Protein AF-A0A6B3HF03-F1 (afdb_monomer_lite)

Radius of gyration: 12.03 Å; chains: 1; bounding box: 27×29×36 Å

Foldseek 3Di:
DEEEAAQQADQLLVQQVCCVVCPPVDDGDYAHQHHDQHHDVVRQVVVVVVVTGSRPPGHHHDDPVVVVVDPDYHYDHRDDD

Secondary structure (DSSP, 8-state):
-EEESSSSSHHHHHHHHHHHHHGGGS---EEESS--SS--HHHHHHHHHTT---TT----B--HHHHHT-S--EESS----

Structure (mmCIF, N/CA/C/O backbone):
data_AF-A0A6B3HF03-F1
#
_entry.id   AF-A0A6B3HF03-F1
#
loop_
_atom_site.group_PDB
_atom_site.id
_atom_site.type_symbol
_atom_site.label_atom_id
_atom_site.label_alt_id
_atom_site.label_comp_id
_atom_site.label_asym_id
_atom_site.label_entity_id
_atom_site.label_seq_id
_atom_site.pdbx_PDB_ins_code
_atom_site.Cartn_x
_atom_site.Cartn_y
_atom_site.Cartn_z
_atom_site.occupancy
_atom_site.B_iso_or_equiv
_atom_site.auth_seq_id
_atom_site.auth_comp_id
_atom_site.auth_asym_id
_atom_site.auth_atom_id
_atom_site.pdbx_PDB_model_num
ATOM 1 N N . LEU A 1 1 ? -9.678 -2.239 -0.543 1.00 97.81 1 LEU A N 1
ATOM 2 C CA . LEU A 1 1 ? -8.491 -2.549 -1.375 1.00 97.81 1 LEU A CA 1
ATOM 3 C C . LEU A 1 1 ? -8.169 -1.382 -2.302 1.00 97.81 1 LEU A C 1
ATOM 5 O O . LEU A 1 1 ? -8.990 -1.055 -3.148 1.00 97.81 1 LEU A O 1
ATOM 9 N N . PHE A 1 2 ? -6.993 -0.770 -2.161 1.00 98.19 2 PHE A N 1
ATOM 10 C CA . PHE A 1 2 ? -6.482 0.249 -3.087 1.00 98.19 2 PHE A CA 1
ATOM 11 C C . PHE A 1 2 ? -5.566 -0.372 -4.140 1.00 98.19 2 PHE A C 1
ATOM 13 O O . PHE A 1 2 ? -4.629 -1.095 -3.803 1.00 98.19 2 PHE A O 1
ATOM 20 N N . VAL A 1 3 ? -5.789 -0.055 -5.410 1.00 97.25 3 VAL A N 1
ATOM 21 C CA . VAL A 1 3 ? -5.044 -0.641 -6.529 1.00 97.25 3 VAL A CA 1
ATOM 22 C C . VAL A 1 3 ? -4.400 0.464 -7.360 1.00 97.25 3 VAL A C 1
ATOM 24 O O . VAL A 1 3 ? -5.050 1.447 -7.703 1.00 97.25 3 VAL A O 1
ATOM 27 N N . CYS A 1 4 ? -3.119 0.327 -7.692 1.00 95.19 4 CYS A N 1
ATOM 28 C CA . CYS A 1 4 ? -2.458 1.110 -8.746 1.00 95.19 4 CYS A CA 1
ATOM 29 C C . CYS A 1 4 ? -1.509 0.196 -9.538 1.00 95.19 4 CYS A C 1
ATOM 31 O O . CYS A 1 4 ? -1.438 -0.984 -9.240 1.00 95.19 4 CYS A O 1
ATOM 33 N N . VAL A 1 5 ? -0.800 0.683 -10.561 1.00 95.06 5 VAL A N 1
ATOM 34 C CA . VAL A 1 5 ? 0.058 -0.203 -11.378 1.00 95.06 5 VAL A CA 1
ATOM 35 C C . VAL A 1 5 ? 1.178 -0.824 -10.534 1.00 95.06 5 VAL A C 1
ATOM 37 O O . VAL A 1 5 ? 1.223 -2.035 -10.354 1.00 95.06 5 VAL A O 1
ATOM 40 N N . HIS A 1 6 ? 2.029 0.017 -9.944 1.00 96.31 6 HIS A N 1
ATOM 41 C CA . HIS A 1 6 ? 3.268 -0.430 -9.301 1.00 96.31 6 HIS A CA 1
ATOM 42 C C . HIS A 1 6 ? 3.159 -0.754 -7.812 1.00 96.31 6 HIS A C 1
ATOM 44 O O . HIS A 1 6 ? 4.142 -1.164 -7.208 1.00 96.31 6 HIS A O 1
ATOM 50 N N . ASN A 1 7 ? 2.014 -0.489 -7.184 1.00 97.44 7 ASN A N 1
ATOM 51 C CA . ASN A 1 7 ? 1.847 -0.571 -5.730 1.00 97.44 7 ASN A CA 1
ATOM 52 C C . ASN A 1 7 ? 2.975 0.093 -4.908 1.00 97.44 7 ASN A C 1
ATOM 54 O O . ASN A 1 7 ? 3.320 -0.357 -3.823 1.00 97.44 7 ASN A O 1
ATOM 58 N N . ALA A 1 8 ? 3.550 1.178 -5.431 1.00 97.19 8 ALA A N 1
ATOM 59 C CA . ALA A 1 8 ? 4.711 1.843 -4.837 1.00 97.19 8 ALA A CA 1
ATOM 60 C C . ALA A 1 8 ? 4.433 3.293 -4.413 1.00 97.19 8 ALA A C 1
ATOM 62 O O . ALA A 1 8 ? 5.233 3.893 -3.713 1.00 97.19 8 ALA A O 1
ATOM 63 N N . GLY A 1 9 ? 3.318 3.885 -4.845 1.00 96.62 9 GLY A N 1
ATOM 64 C CA . GLY A 1 9 ? 2.987 5.287 -4.569 1.00 96.62 9 GLY A CA 1
ATOM 65 C C . GLY A 1 9 ? 1.534 5.440 -4.155 1.00 96.62 9 GLY A C 1
ATOM 66 O O . GLY A 1 9 ? 1.186 5.152 -3.018 1.00 96.62 9 GLY A O 1
ATOM 67 N N . ARG A 1 10 ? 0.669 5.830 -5.101 1.00 97.00 10 ARG A N 1
ATOM 68 C CA . ARG A 1 10 ? -0.751 6.159 -4.862 1.00 97.00 10 ARG A CA 1
ATOM 69 C C . ARG A 1 10 ? -1.484 5.184 -3.934 1.00 97.00 10 ARG A C 1
ATOM 71 O O . ARG A 1 10 ? -2.038 5.609 -2.930 1.00 97.00 10 ARG A O 1
ATOM 78 N N . SER A 1 11 ? -1.460 3.888 -4.244 1.00 97.88 11 SER A N 1
ATOM 79 C CA . SER A 1 11 ? -2.162 2.874 -3.449 1.00 97.88 11 SER A CA 1
ATOM 80 C C . SER A 1 11 ? -1.536 2.636 -2.073 1.00 97.88 11 SER A C 1
ATOM 82 O O . SER A 1 11 ? -2.267 2.293 -1.152 1.00 97.88 11 SER A O 1
ATOM 84 N N . GLN A 1 12 ? -0.219 2.821 -1.917 1.00 98.31 12 GLN A N 1
ATOM 85 C CA . GLN A 1 12 ? 0.456 2.724 -0.615 1.00 98.31 12 GLN A CA 1
ATOM 86 C C . GLN A 1 12 ? 0.094 3.916 0.266 1.00 98.31 12 GLN A C 1
ATOM 88 O O . GLN A 1 12 ? -0.328 3.738 1.402 1.00 98.31 12 GLN A O 1
ATOM 93 N N . MET A 1 13 ? 0.164 5.127 -0.293 1.00 98.44 13 MET A N 1
ATOM 94 C CA . MET A 1 13 ? -0.225 6.354 0.404 1.00 98.44 13 MET A CA 1
ATOM 95 C C . MET A 1 13 ? -1.6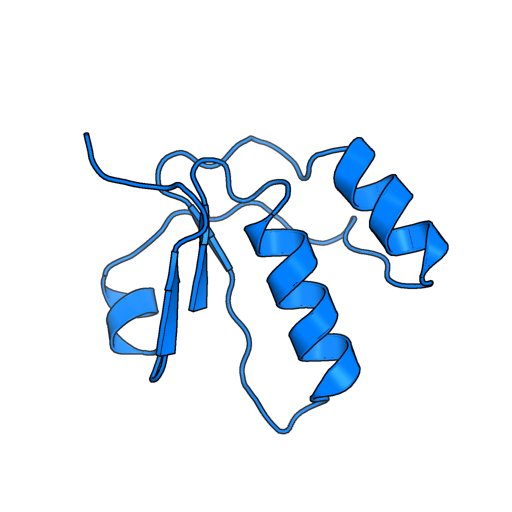92 6.302 0.839 1.00 98.44 13 MET A C 1
ATOM 97 O O . MET A 1 13 ? -2.003 6.599 1.987 1.00 98.44 13 MET A O 1
ATOM 101 N N . ALA A 1 14 ? -2.591 5.885 -0.058 1.00 98.25 14 ALA A N 1
ATOM 102 C CA . ALA A 1 14 ? -4.015 5.776 0.245 1.00 98.25 14 ALA A CA 1
ATOM 103 C C . ALA A 1 14 ? -4.300 4.737 1.340 1.00 98.25 14 ALA A C 1
ATOM 105 O O . ALA A 1 14 ? -5.088 5.003 2.246 1.00 98.25 14 ALA A O 1
ATOM 106 N N . ALA A 1 15 ? -3.634 3.579 1.283 1.00 98.25 15 ALA A N 1
ATOM 107 C CA . ALA A 1 15 ? -3.778 2.555 2.307 1.00 98.25 15 ALA A CA 1
ATOM 108 C C . ALA A 1 15 ? -3.275 3.041 3.671 1.00 98.25 15 ALA A C 1
ATOM 110 O O . ALA A 1 15 ? -4.001 2.942 4.654 1.00 98.25 15 ALA A O 1
ATOM 111 N N . ALA A 1 16 ? -2.087 3.641 3.721 1.00 98.19 16 ALA A N 1
ATOM 112 C CA . ALA A 1 16 ? -1.518 4.154 4.960 1.00 98.19 16 ALA A CA 1
ATOM 113 C C . ALA A 1 16 ? -2.368 5.280 5.577 1.00 98.19 16 ALA A C 1
ATOM 115 O O . ALA A 1 16 ? -2.599 5.275 6.785 1.00 98.19 16 ALA A O 1
ATOM 116 N N . TRP A 1 17 ? -2.912 6.191 4.761 1.00 98.38 17 TRP A N 1
ATOM 117 C CA . TRP A 1 17 ? -3.857 7.207 5.236 1.00 98.38 17 TRP A CA 1
ATOM 118 C C . TRP A 1 17 ? -5.128 6.601 5.821 1.00 98.38 17 TRP A C 1
ATOM 120 O O . TRP A 1 17 ? -5.549 7.000 6.907 1.00 98.38 17 TRP A O 1
ATOM 130 N N . LEU A 1 18 ? -5.749 5.644 5.124 1.00 98.19 18 LEU A N 1
ATOM 131 C CA . LEU A 1 18 ? -6.974 5.034 5.629 1.00 98.19 18 LEU A CA 1
ATOM 132 C C . LEU A 1 18 ? -6.711 4.263 6.924 1.00 98.19 18 LEU A C 1
ATOM 134 O O . LEU A 1 18 ? -7.489 4.416 7.857 1.00 98.19 18 LEU A O 1
ATOM 138 N N . SER A 1 19 ? -5.610 3.513 7.018 1.00 97.25 19 SER A N 1
ATOM 139 C CA . SER A 1 19 ? -5.221 2.835 8.260 1.00 97.25 19 SER A CA 1
ATOM 140 C C . SER A 1 19 ? -5.014 3.832 9.401 1.00 97.25 19 SER A C 1
ATOM 142 O O . SER A 1 19 ? -5.532 3.630 10.496 1.00 97.25 19 SER A O 1
ATOM 144 N N . HIS A 1 20 ? -4.323 4.946 9.138 1.00 97.00 20 HIS A N 1
ATOM 145 C CA . HIS A 1 20 ? -4.082 5.992 10.132 1.00 97.00 20 HIS A CA 1
ATOM 146 C C . HIS A 1 20 ? -5.384 6.631 10.648 1.00 97.00 20 HIS A C 1
ATOM 148 O O . HIS A 1 20 ? -5.542 6.837 11.848 1.00 97.00 20 HIS A O 1
ATOM 154 N N . LEU A 1 21 ? -6.336 6.923 9.757 1.00 97.62 21 LEU A N 1
ATOM 155 C CA . LEU A 1 21 ? -7.600 7.585 10.108 1.00 97.62 21 LEU A CA 1
ATOM 156 C C . LEU A 1 21 ? -8.646 6.620 10.689 1.00 97.62 21 LEU A C 1
ATOM 158 O O . LEU A 1 21 ? -9.463 6.997 11.537 1.00 97.62 21 LEU A O 1
ATOM 162 N N . ALA A 1 22 ? -8.673 5.379 10.208 1.00 97.25 22 ALA A N 1
ATOM 163 C CA . ALA A 1 22 ? -9.660 4.387 10.613 1.00 97.25 22 ALA A CA 1
ATOM 164 C C . ALA A 1 22 ? -9.258 3.647 11.895 1.00 97.25 22 ALA A C 1
ATOM 166 O O . ALA A 1 22 ? -10.157 3.217 12.627 1.00 97.25 22 ALA A O 1
ATOM 167 N N . GLY A 1 23 ? -7.958 3.523 12.183 1.00 95.00 23 GLY A N 1
ATOM 168 C CA . GLY A 1 23 ? -7.455 2.584 13.184 1.00 95.00 23 GLY A CA 1
ATOM 169 C C . GLY A 1 23 ? -7.893 1.156 12.843 1.00 95.00 23 GLY A C 1
ATOM 170 O O . GLY A 1 23 ? -8.035 0.804 11.674 1.00 95.00 23 GLY A O 1
ATOM 171 N N . ASP A 1 24 ? -8.226 0.365 13.859 1.00 94.69 24 ASP A N 1
ATOM 172 C CA . ASP A 1 24 ? -8.573 -1.058 13.694 1.00 94.69 24 ASP A CA 1
ATOM 173 C C . ASP A 1 24 ? -10.004 -1.311 13.184 1.00 94.69 24 ASP A C 1
ATOM 175 O O . ASP A 1 24 ? -10.471 -2.447 13.127 1.00 94.69 24 ASP A O 1
ATOM 179 N N . ARG A 1 25 ? -10.744 -0.256 12.822 1.00 97.19 25 ARG A N 1
ATOM 180 C CA . ARG A 1 25 ? -12.147 -0.370 12.383 1.00 97.19 25 ARG A CA 1
ATOM 181 C C . ARG A 1 25 ? -12.296 -0.925 10.970 1.00 97.19 25 ARG A C 1
ATOM 183 O O . ARG A 1 25 ? -13.385 -1.365 10.613 1.00 97.19 25 ARG A O 1
ATOM 190 N N . ILE A 1 26 ? -11.250 -0.824 10.151 1.00 96.38 26 ILE A N 1
ATOM 191 C CA . ILE A 1 26 ? -11.275 -1.207 8.739 1.00 96.38 26 ILE A CA 1
ATOM 192 C C . ILE A 1 26 ? -9.993 -1.966 8.425 1.00 96.38 26 ILE A C 1
ATOM 194 O O . ILE A 1 26 ? -8.898 -1.457 8.650 1.00 96.38 26 ILE A O 1
ATOM 198 N N . GLU A 1 27 ? -10.120 -3.151 7.832 1.00 97.38 27 GLU A N 1
ATOM 199 C CA . GLU A 1 27 ? -8.965 -3.829 7.255 1.00 97.38 27 GLU A CA 1
ATOM 200 C C . GLU A 1 27 ? -8.587 -3.167 5.924 1.00 97.38 27 GLU A C 1
ATOM 202 O O . GLU A 1 27 ? -9.355 -3.159 4.955 1.00 97.38 27 GLU A O 1
ATOM 207 N N . VAL A 1 28 ? -7.381 -2.605 5.863 1.00 97.75 28 VAL A N 1
ATOM 208 C CA . VAL A 1 28 ? -6.905 -1.880 4.685 1.00 97.75 28 VAL A CA 1
ATOM 209 C C . VAL A 1 28 ? -5.877 -2.710 3.929 1.00 97.75 28 VAL A C 1
ATOM 211 O O . VAL A 1 28 ? -4.902 -3.205 4.483 1.00 97.75 28 VAL A O 1
ATOM 214 N N . ARG A 1 29 ? -6.082 -2.832 2.616 1.00 97.81 29 ARG A N 1
ATOM 215 C CA . ARG A 1 29 ? -5.186 -3.549 1.702 1.00 97.81 29 ARG A CA 1
ATOM 216 C C . ARG A 1 29 ? -4.790 -2.650 0.540 1.00 97.81 29 ARG A C 1
ATOM 218 O O . ARG A 1 29 ? -5.617 -1.866 0.064 1.00 97.81 29 ARG A O 1
ATOM 225 N N . SER A 1 30 ? -3.572 -2.821 0.036 1.00 98.06 30 SER A N 1
ATOM 226 C CA . SER A 1 30 ? -3.097 -2.227 -1.215 1.00 98.06 30 SER A CA 1
ATOM 227 C C . SER A 1 30 ? -2.506 -3.313 -2.120 1.00 98.06 30 SER A C 1
ATOM 229 O O . SER A 1 30 ? -1.972 -4.297 -1.615 1.00 98.06 30 SER A O 1
ATOM 231 N N . ALA A 1 31 ? -2.615 -3.159 -3.439 1.00 97.81 31 ALA A N 1
ATOM 232 C CA . ALA A 1 31 ? -1.974 -4.054 -4.404 1.00 97.81 31 ALA A CA 1
ATOM 233 C C . ALA A 1 31 ? -1.689 -3.350 -5.740 1.00 97.81 31 ALA A C 1
ATOM 235 O O . ALA A 1 31 ? -2.044 -2.176 -5.920 1.00 97.81 31 ALA A O 1
ATOM 236 N N . GLY A 1 32 ? -1.033 -4.044 -6.673 1.00 96.06 32 GLY A N 1
ATOM 237 C CA . GLY A 1 32 ? -0.837 -3.542 -8.028 1.00 96.06 32 GLY A CA 1
ATOM 238 C C . GLY A 1 32 ? -0.668 -4.601 -9.104 1.00 96.06 32 GLY A C 1
ATOM 239 O O . GLY A 1 32 ? -0.343 -5.750 -8.814 1.00 96.06 32 GLY A O 1
ATOM 240 N N . SER A 1 33 ? -0.953 -4.215 -10.348 1.00 92.94 33 SER A N 1
ATOM 241 C CA . SER A 1 33 ? -0.929 -5.114 -11.510 1.00 92.94 33 SER A CA 1
ATOM 242 C C . SER A 1 33 ? 0.486 -5.461 -11.976 1.00 92.94 33 SER A C 1
ATOM 244 O O . SER A 1 33 ? 0.704 -6.558 -12.476 1.00 92.94 33 SER A O 1
ATOM 246 N N . ALA A 1 34 ? 1.446 -4.559 -11.772 1.00 94.00 34 ALA A N 1
ATOM 247 C CA . ALA A 1 34 ? 2.861 -4.769 -12.058 1.00 94.00 34 ALA A CA 1
ATOM 248 C C . ALA A 1 34 ? 3.702 -4.150 -10.927 1.00 94.00 34 ALA A C 1
ATOM 250 O O . ALA A 1 34 ? 4.206 -3.042 -11.097 1.00 94.00 34 ALA A O 1
ATOM 251 N N . PRO A 1 35 ? 3.792 -4.792 -9.744 1.00 95.25 35 PRO A N 1
ATOM 252 C CA . PRO A 1 35 ? 4.477 -4.228 -8.581 1.00 95.25 35 PRO A CA 1
ATOM 253 C C . PRO A 1 35 ? 5.930 -3.835 -8.874 1.00 95.25 35 PRO A C 1
ATOM 255 O O . PRO A 1 35 ? 6.635 -4.554 -9.573 1.00 95.25 35 PRO A O 1
ATOM 258 N N . ALA A 1 36 ? 6.373 -2.703 -8.325 1.00 95.75 36 ALA A N 1
ATOM 259 C CA . ALA A 1 36 ? 7.792 -2.348 -8.311 1.00 95.75 36 ALA A CA 1
ATOM 260 C C . ALA A 1 36 ? 8.538 -3.106 -7.201 1.00 95.75 36 ALA A C 1
ATOM 262 O O . ALA A 1 36 ? 7.918 -3.676 -6.310 1.00 95.75 36 ALA A O 1
ATOM 263 N N . ASP A 1 37 ? 9.868 -3.035 -7.201 1.00 96.56 37 ASP A N 1
ATOM 264 C CA . ASP A 1 37 ? 10.693 -3.713 -6.190 1.00 96.56 37 ASP A CA 1
ATOM 265 C C . ASP A 1 37 ? 10.613 -3.058 -4.801 1.00 96.56 37 ASP A C 1
ATOM 267 O O . ASP A 1 37 ? 10.844 -3.701 -3.780 1.00 96.56 37 ASP A O 1
ATOM 271 N N . GLN A 1 38 ? 10.285 -1.765 -4.748 1.00 96.69 38 GLN A N 1
ATOM 272 C CA . GLN A 1 38 ? 10.220 -0.994 -3.510 1.00 96.69 38 GLN A CA 1
ATOM 273 C C . GLN A 1 38 ? 9.183 0.127 -3.580 1.00 96.69 38 GLN A C 1
ATOM 275 O O . GLN A 1 38 ? 8.760 0.561 -4.656 1.00 96.69 38 GLN A O 1
ATOM 280 N N . VAL A 1 39 ? 8.803 0.641 -2.411 1.00 97.75 39 VAL A N 1
ATOM 281 C CA . VAL A 1 39 ? 7.990 1.855 -2.300 1.00 97.75 39 VAL A CA 1
ATOM 282 C C . VAL A 1 39 ? 8.745 3.039 -2.911 1.00 97.75 39 VAL A C 1
ATOM 284 O O . VAL A 1 39 ? 9.964 3.174 -2.780 1.00 97.75 39 VAL A O 1
ATOM 287 N N . ASN A 1 40 ? 8.008 3.907 -3.600 1.00 97.50 40 ASN A N 1
ATOM 288 C CA . ASN A 1 40 ? 8.540 5.096 -4.241 1.00 97.50 40 ASN A CA 1
ATOM 289 C C . ASN A 1 40 ? 9.084 6.058 -3.166 1.00 97.50 40 ASN A C 1
ATOM 291 O O . ASN A 1 40 ? 8.306 6.511 -2.321 1.00 97.50 40 ASN A O 1
ATOM 295 N N . PRO A 1 41 ? 10.373 6.442 -3.219 1.00 97.88 41 PRO A N 1
ATOM 296 C CA . PRO A 1 41 ? 10.961 7.362 -2.247 1.00 97.88 41 PRO A CA 1
ATOM 297 C C . PRO A 1 41 ? 10.216 8.698 -2.124 1.00 97.88 41 PRO A C 1
ATOM 299 O O . PRO A 1 41 ? 10.101 9.232 -1.026 1.00 97.88 41 PRO A O 1
ATOM 302 N N . ALA A 1 42 ? 9.645 9.222 -3.214 1.00 98.12 42 ALA A N 1
ATOM 303 C CA . ALA A 1 42 ? 8.850 10.450 -3.171 1.00 98.12 42 ALA A CA 1
ATOM 304 C C . ALA A 1 42 ? 7.552 10.277 -2.367 1.00 98.12 42 ALA A C 1
ATOM 306 O O . ALA A 1 42 ? 7.155 11.182 -1.639 1.00 98.12 42 ALA A O 1
ATOM 307 N N . ALA A 1 43 ? 6.917 9.102 -2.447 1.00 97.88 43 ALA A N 1
ATOM 308 C CA . ALA A 1 43 ? 5.746 8.789 -1.633 1.00 97.88 43 ALA A CA 1
ATOM 309 C C . ALA A 1 43 ? 6.120 8.662 -0.150 1.00 97.88 43 ALA A C 1
ATOM 311 O O . ALA A 1 43 ? 5.396 9.167 0.702 1.00 97.88 43 ALA A O 1
ATOM 312 N N . VAL A 1 44 ? 7.271 8.051 0.156 1.00 98.38 44 VAL A N 1
ATOM 313 C CA . VAL A 1 44 ? 7.807 7.990 1.527 1.00 98.38 44 VAL A CA 1
ATOM 314 C C . VAL A 1 44 ? 8.030 9.395 2.086 1.00 98.38 44 VAL A C 1
ATOM 316 O O . VAL A 1 44 ? 7.583 9.682 3.193 1.00 98.38 44 VAL A O 1
ATOM 319 N N . MET A 1 45 ? 8.698 10.276 1.331 1.00 98.38 45 MET A N 1
ATOM 320 C CA . MET A 1 45 ? 8.946 11.657 1.763 1.00 98.38 45 MET A CA 1
ATOM 321 C C . MET A 1 45 ? 7.634 12.404 2.024 1.00 98.38 45 MET A C 1
ATOM 323 O O . MET A 1 45 ? 7.466 12.955 3.107 1.00 98.38 45 MET A O 1
ATOM 327 N N . ALA A 1 46 ? 6.679 12.331 1.093 1.00 98.38 46 ALA A N 1
ATOM 328 C CA . ALA A 1 46 ? 5.383 12.992 1.234 1.00 98.38 46 ALA A CA 1
ATOM 329 C C . ALA A 1 46 ? 4.579 12.481 2.444 1.00 98.38 46 ALA A C 1
ATOM 331 O O . ALA A 1 46 ? 3.964 13.265 3.158 1.00 98.38 46 ALA A O 1
ATOM 332 N N . MET A 1 47 ? 4.584 11.171 2.714 1.00 98.50 47 MET A N 1
ATOM 333 C CA . MET A 1 47 ? 3.876 10.624 3.880 1.00 98.50 47 MET A CA 1
ATOM 334 C C . MET A 1 47 ? 4.550 11.011 5.203 1.00 98.50 47 MET A C 1
ATOM 336 O O . MET A 1 47 ? 3.861 11.269 6.193 1.00 98.50 47 MET A O 1
ATOM 340 N N . ARG A 1 48 ? 5.883 11.136 5.218 1.00 98.31 48 ARG A N 1
ATOM 341 C CA . ARG A 1 48 ? 6.637 11.588 6.396 1.00 98.31 48 ARG A CA 1
ATOM 342 C C . ARG A 1 48 ? 6.363 13.041 6.766 1.00 98.31 48 ARG A C 1
ATOM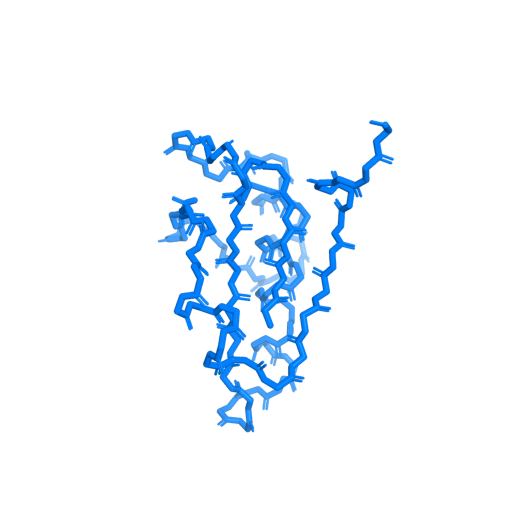 344 O O . ARG A 1 48 ? 6.376 13.343 7.956 1.00 98.31 48 ARG A O 1
ATOM 351 N N . GLU A 1 49 ? 6.052 13.910 5.803 1.00 98.44 49 GLU A N 1
ATOM 352 C CA . GLU A 1 49 ? 5.577 15.277 6.089 1.00 98.44 49 GLU A CA 1
ATOM 353 C C . GLU A 1 49 ? 4.311 15.271 6.963 1.00 98.44 49 GLU A C 1
ATOM 355 O O . GLU A 1 49 ? 4.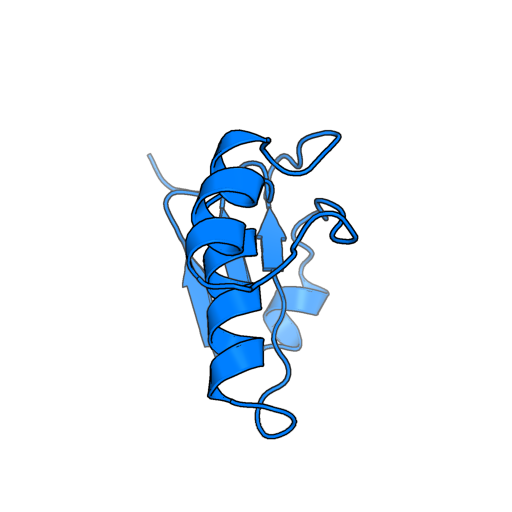109 16.175 7.770 1.00 98.44 49 GLU A O 1
ATOM 360 N N . ALA A 1 50 ? 3.497 14.216 6.858 1.00 97.94 50 ALA A N 1
ATOM 361 C CA . ALA A 1 50 ? 2.307 13.993 7.674 1.00 97.94 50 ALA A CA 1
ATOM 362 C C . ALA A 1 50 ? 2.546 13.083 8.899 1.00 97.94 50 ALA A C 1
ATOM 364 O O . ALA A 1 50 ? 1.592 12.711 9.580 1.00 97.94 50 ALA A O 1
ATOM 365 N N . GLY A 1 51 ? 3.794 12.701 9.188 1.00 97.94 51 GLY A N 1
ATOM 366 C CA . GLY A 1 51 ? 4.131 11.816 10.309 1.00 97.94 51 GLY A CA 1
ATOM 367 C C . GLY A 1 51 ? 3.778 10.338 10.096 1.00 97.94 51 GLY A C 1
ATOM 368 O O . GLY A 1 51 ? 3.743 9.581 11.064 1.00 97.94 51 GLY A O 1
ATOM 369 N N . ILE A 1 52 ? 3.526 9.909 8.855 1.00 98.19 52 ILE A N 1
ATOM 370 C CA . ILE A 1 52 ? 3.199 8.518 8.513 1.00 98.19 52 ILE A CA 1
ATOM 371 C C . ILE A 1 52 ? 4.399 7.891 7.795 1.00 98.19 52 ILE A C 1
ATOM 373 O O . ILE A 1 52 ? 4.784 8.330 6.711 1.00 98.19 52 ILE A O 1
ATOM 377 N N . ASP A 1 53 ? 4.999 6.852 8.378 1.00 97.56 53 ASP A N 1
ATOM 378 C CA . ASP A 1 53 ? 6.100 6.122 7.742 1.00 97.56 53 ASP A CA 1
ATOM 379 C C . ASP A 1 53 ? 5.581 4.881 7.001 1.00 97.56 53 ASP A C 1
ATOM 381 O O . ASP A 1 53 ? 4.962 4.005 7.599 1.00 97.56 53 ASP A O 1
ATOM 385 N N . ILE A 1 54 ? 5.854 4.806 5.696 1.00 98.06 54 ILE A N 1
ATOM 386 C CA . ILE A 1 54 ? 5.498 3.675 4.823 1.00 98.06 54 ILE A CA 1
ATOM 387 C C . ILE A 1 54 ? 6.728 2.893 4.333 1.00 98.06 54 ILE A C 1
ATOM 389 O O . ILE A 1 54 ? 6.628 2.108 3.395 1.00 98.06 54 ILE A O 1
ATOM 393 N N . THR A 1 55 ? 7.910 3.108 4.921 1.00 97.25 55 THR A N 1
ATOM 394 C CA . THR A 1 55 ? 9.157 2.436 4.497 1.00 97.25 55 THR A CA 1
ATOM 395 C C . THR A 1 55 ? 9.165 0.931 4.731 1.00 97.25 55 THR A C 1
ATOM 397 O O . THR A 1 55 ? 9.874 0.222 4.023 1.00 97.25 55 THR A O 1
ATOM 400 N N . ALA A 1 56 ? 8.381 0.444 5.693 1.00 95.62 56 ALA A N 1
ATOM 401 C CA . ALA A 1 56 ? 8.229 -0.984 5.960 1.00 95.62 56 ALA A CA 1
ATOM 402 C C . ALA A 1 56 ? 7.267 -1.683 4.980 1.00 95.62 56 ALA A C 1
ATOM 404 O O . ALA A 1 56 ? 7.194 -2.912 4.962 1.00 95.62 56 ALA A O 1
ATOM 405 N N . GLU A 1 57 ? 6.525 -0.926 4.166 1.00 96.88 57 GLU A N 1
ATOM 406 C CA . GLU A 1 57 ? 5.602 -1.507 3.197 1.00 96.88 57 GLU A CA 1
ATOM 407 C 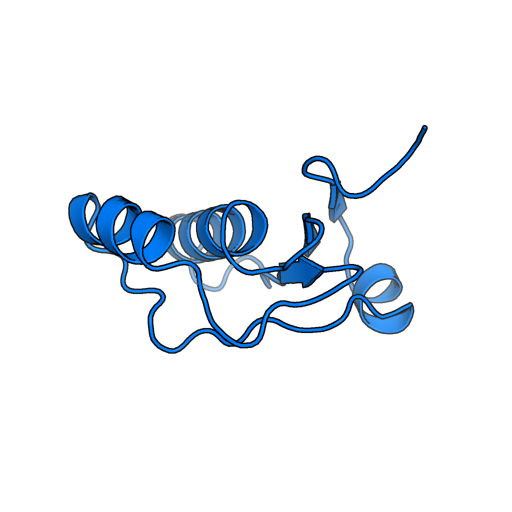C . GLU A 1 57 ? 6.349 -2.121 2.015 1.00 96.88 57 GLU A C 1
ATOM 409 O O . GLU A 1 57 ? 7.372 -1.621 1.552 1.00 96.88 57 GLU A O 1
ATOM 414 N N . THR A 1 58 ? 5.799 -3.211 1.488 1.00 96.75 58 THR A N 1
ATOM 415 C CA . THR A 1 58 ? 6.328 -3.887 0.300 1.00 96.75 58 THR A CA 1
ATOM 416 C C . THR A 1 58 ? 5.269 -3.874 -0.799 1.00 96.75 58 THR A C 1
ATOM 418 O O . THR A 1 58 ? 4.123 -4.267 -0.531 1.00 96.75 58 THR A O 1
ATOM 421 N N . PRO A 1 59 ? 5.605 -3.429 -2.027 1.00 97.44 59 PRO A N 1
ATOM 422 C CA . PRO A 1 59 ? 4.709 -3.562 -3.163 1.00 97.44 59 PRO A CA 1
ATOM 423 C C . PRO A 1 59 ? 4.280 -5.019 -3.368 1.00 97.44 59 PRO A C 1
ATOM 425 O O . PRO A 1 59 ? 5.106 -5.929 -3.357 1.00 97.44 59 PRO A O 1
ATOM 428 N N . LYS A 1 60 ? 2.979 -5.251 -3.547 1.00 96.81 60 LYS A N 1
ATOM 429 C CA . LYS A 1 60 ? 2.404 -6.598 -3.653 1.00 96.81 60 LYS A CA 1
ATOM 430 C C . LYS A 1 60 ? 1.471 -6.737 -4.851 1.00 96.81 60 LYS A C 1
ATOM 432 O O . LYS A 1 60 ? 0.796 -5.784 -5.248 1.00 96.81 60 LYS A O 1
ATOM 437 N N . VAL A 1 61 ? 1.455 -7.934 -5.436 1.00 97.12 61 VAL A N 1
ATOM 438 C CA . VAL A 1 61 ? 0.669 -8.243 -6.637 1.00 97.12 61 VAL A CA 1
ATOM 439 C C . VAL A 1 61 ? -0.826 -8.257 -6.333 1.00 97.12 61 VAL A C 1
ATOM 441 O O . VAL A 1 61 ? -1.262 -8.722 -5.279 1.00 97.12 61 VAL A O 1
ATOM 444 N N . LEU A 1 62 ? -1.622 -7.731 -7.261 1.00 96.56 62 LEU A N 1
ATOM 445 C CA . LEU A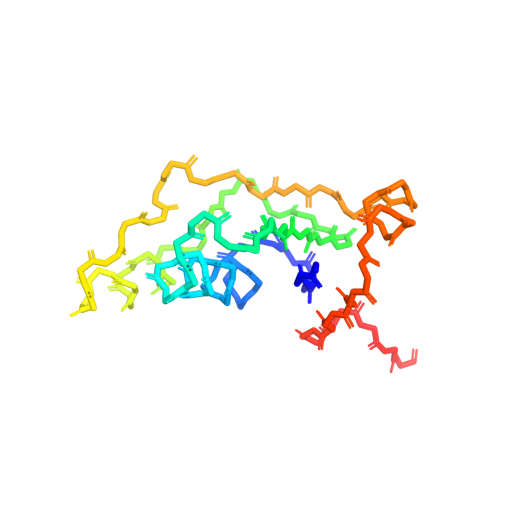 1 62 ? -3.07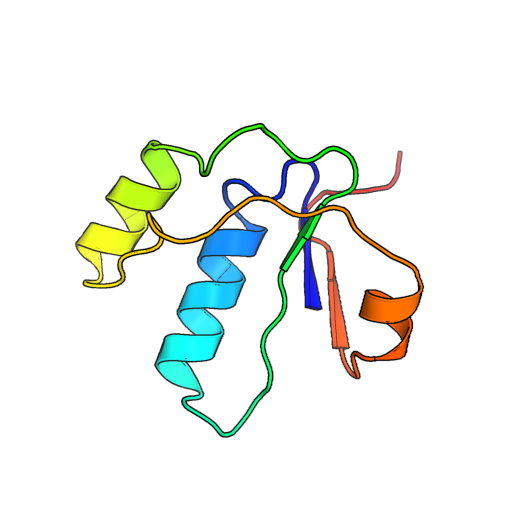3 -7.836 -7.220 1.00 96.56 62 LEU A CA 1
ATOM 446 C C . LEU A 1 62 ? -3.491 -9.287 -7.465 1.00 96.56 62 LEU A C 1
ATOM 448 O O . LEU A 1 62 ? -3.233 -9.840 -8.531 1.00 96.56 62 LEU A O 1
ATOM 452 N N . THR A 1 63 ? -4.174 -9.883 -6.490 1.00 96.56 63 THR A N 1
ATOM 453 C CA . THR A 1 63 ? -4.730 -11.234 -6.604 1.00 96.56 63 THR A CA 1
ATOM 454 C C . THR A 1 63 ? -6.253 -11.203 -6.618 1.00 96.56 63 THR A C 1
ATOM 456 O O . THR A 1 63 ? -6.886 -10.310 -6.051 1.00 96.56 63 THR A O 1
ATOM 459 N N . ILE A 1 64 ? -6.852 -12.218 -7.244 1.00 96.50 64 ILE A N 1
ATOM 460 C CA . ILE A 1 64 ? -8.309 -12.402 -7.258 1.00 96.50 64 ILE A CA 1
ATOM 461 C C . ILE A 1 64 ? -8.846 -12.553 -5.829 1.00 96.50 64 ILE A C 1
ATOM 463 O O . ILE A 1 64 ? -9.894 -12.000 -5.505 1.00 96.50 64 ILE A O 1
ATOM 467 N N . ASP A 1 65 ? -8.118 -13.251 -4.959 1.00 97.38 65 ASP A N 1
ATOM 468 C CA . ASP A 1 65 ? -8.534 -13.460 -3.572 1.00 97.38 65 ASP A CA 1
ATOM 469 C C . ASP A 1 65 ? -8.546 -12.154 -2.775 1.00 97.38 65 ASP A C 1
ATOM 471 O O . ASP A 1 65 ? -9.485 -11.912 -2.022 1.00 97.38 65 ASP A O 1
ATOM 475 N N . ALA A 1 66 ? -7.575 -11.258 -2.997 1.00 95.56 66 ALA A N 1
ATOM 476 C CA . ALA A 1 66 ? -7.570 -9.940 -2.362 1.00 95.56 66 ALA A CA 1
ATOM 477 C C . ALA A 1 66 ? -8.783 -9.092 -2.780 1.00 95.56 66 ALA A C 1
ATOM 479 O O . ALA A 1 66 ? -9.329 -8.353 -1.956 1.00 95.56 66 ALA A O 1
ATOM 480 N N . VAL A 1 67 ? -9.217 -9.210 -4.040 1.00 96.25 67 VAL A N 1
ATOM 481 C CA . VAL A 1 67 ? -10.437 -8.560 -4.542 1.00 96.25 67 VAL A CA 1
ATOM 482 C C . VAL A 1 67 ? -11.671 -9.165 -3.876 1.00 96.25 67 VAL A C 1
ATOM 484 O O . VAL A 1 67 ? -12.471 -8.427 -3.313 1.00 96.25 67 VAL A O 1
ATOM 487 N N . LYS A 1 68 ? -11.802 -10.497 -3.871 1.00 97.62 68 LYS A N 1
ATOM 488 C CA . LYS A 1 68 ? -12.946 -11.199 -3.261 1.00 97.62 68 LYS A CA 1
ATOM 489 C C . LYS A 1 68 ? -13.068 -10.966 -1.755 1.00 97.62 68 LYS A C 1
ATOM 491 O O . LYS A 1 68 ? -14.177 -10.927 -1.241 1.00 97.62 68 LYS A O 1
ATOM 496 N N . ALA A 1 69 ? -11.945 -10.821 -1.057 1.00 96.94 69 ALA A N 1
ATOM 497 C CA . ALA A 1 69 ? -11.905 -10.575 0.381 1.00 96.94 69 ALA A CA 1
ATOM 498 C C . ALA A 1 69 ? -12.184 -9.111 0.762 1.00 96.94 69 ALA A C 1
ATOM 500 O O . ALA A 1 69 ? -12.111 -8.769 1.942 1.00 96.94 69 ALA A O 1
ATOM 501 N N . SER A 1 70 ? -12.410 -8.222 -0.209 1.00 97.44 70 SER A N 1
ATOM 502 C CA . SER A 1 70 ? -12.576 -6.789 0.029 1.00 97.44 70 SER A CA 1
ATOM 503 C C . SER A 1 70 ? -13.979 -6.330 -0.346 1.00 97.44 70 SER A C 1
ATOM 505 O O . SER A 1 70 ? -14.386 -6.479 -1.493 1.00 97.44 70 SER A O 1
ATOM 507 N N . ASP A 1 71 ? -14.668 -5.664 0.581 1.00 98.12 71 ASP A N 1
ATOM 508 C CA . ASP A 1 71 ? -15.997 -5.090 0.319 1.00 98.12 71 ASP A CA 1
ATOM 509 C C . ASP A 1 71 ? -15.946 -3.926 -0.682 1.00 98.12 71 ASP A C 1
ATOM 511 O O . ASP A 1 71 ? -16.884 -3.689 -1.439 1.00 98.12 71 ASP A O 1
ATOM 515 N N . VAL A 1 72 ? -14.828 -3.188 -0.696 1.00 97.94 72 VAL A N 1
ATOM 516 C CA . VAL A 1 72 ? -14.615 -2.031 -1.574 1.00 97.94 72 VAL A CA 1
ATOM 517 C C . VAL A 1 72 ? -13.263 -2.134 -2.275 1.00 97.94 72 VAL A C 1
ATOM 519 O O . VAL A 1 72 ? -12.214 -2.275 -1.632 1.00 97.94 72 VAL A O 1
ATOM 522 N N . CYS A 1 73 ? -13.278 -1.993 -3.601 1.00 96.69 73 CYS A N 1
ATOM 523 C CA . CYS A 1 73 ? -12.088 -1.896 -4.445 1.00 96.69 73 CYS A CA 1
ATOM 524 C C . CYS A 1 73 ? -11.986 -0.495 -5.065 1.00 96.69 73 CYS A C 1
ATOM 526 O O . CYS A 1 73 ? -12.920 -0.031 -5.710 1.00 96.69 73 CYS A O 1
ATOM 528 N N . ILE A 1 74 ? -10.846 0.172 -4.873 1.00 97.19 74 ILE A N 1
ATOM 529 C CA . ILE A 1 74 ? -10.577 1.532 -5.348 1.00 97.19 74 ILE A CA 1
ATOM 530 C C . ILE A 1 74 ? -9.399 1.488 -6.322 1.00 97.19 74 ILE A C 1
ATOM 532 O O . ILE A 1 74 ? -8.260 1.237 -5.920 1.00 97.19 74 ILE A O 1
ATOM 536 N N . THR A 1 75 ? -9.657 1.750 -7.600 1.00 94.94 75 THR A N 1
ATOM 537 C CA . THR A 1 75 ? -8.638 1.775 -8.658 1.00 94.94 75 THR A CA 1
ATOM 538 C C . THR A 1 75 ? -8.062 3.177 -8.838 1.00 94.94 75 THR A C 1
ATOM 540 O O . THR A 1 75 ? -8.797 4.147 -8.992 1.00 94.94 75 THR A O 1
ATOM 543 N N . MET A 1 76 ? -6.737 3.293 -8.872 1.00 92.50 76 MET A N 1
ATOM 544 C CA . MET A 1 76 ? -6.004 4.563 -8.943 1.00 92.50 76 MET A CA 1
ATOM 545 C C . MET A 1 76 ? -5.139 4.612 -10.210 1.00 92.50 76 MET A C 1
ATOM 547 O O . MET A 1 76 ? -3.910 4.754 -10.143 1.00 92.50 76 MET A O 1
ATOM 551 N N . GLY A 1 77 ? -5.778 4.450 -11.371 1.00 82.69 77 GLY A N 1
ATOM 552 C CA . GLY A 1 77 ? -5.122 4.451 -12.685 1.00 82.69 77 GLY A CA 1
ATOM 553 C C . GLY A 1 77 ? -4.330 3.173 -12.972 1.00 82.69 77 GLY A C 1
ATOM 554 O O . GLY A 1 77 ? -3.168 3.257 -13.352 1.00 82.69 77 GLY A O 1
ATOM 555 N N . CYS A 1 78 ? -4.926 2.009 -12.699 1.00 66.50 78 CYS A N 1
ATOM 556 C CA . CYS A 1 78 ? -4.373 0.663 -12.935 1.00 66.50 78 CYS A CA 1
ATOM 557 C C . CYS A 1 78 ? -5.030 -0.103 -14.103 1.00 66.50 78 CYS A C 1
ATOM 559 O O . CYS A 1 78 ? -4.713 -1.272 -14.288 1.00 66.50 78 CYS A O 1
ATOM 561 N N . GLY A 1 79 ? -5.902 0.549 -14.873 1.00 55.50 79 GLY A N 1
ATOM 562 C CA . GLY A 1 79 ? -6.656 0.019 -16.024 1.00 55.50 79 GLY A CA 1
ATOM 563 C C . GLY A 1 79 ? -7.860 0.942 -16.275 1.00 55.50 79 GLY A C 1
ATOM 564 O O . GLY A 1 79 ? -8.282 1.613 -15.331 1.00 55.50 79 GLY A O 1
ATOM 565 N N . ASP A 1 80 ? -8.398 1.146 -17.476 1.00 43.47 80 ASP A N 1
ATOM 566 C CA . ASP A 1 80 ? -8.237 0.471 -18.771 1.00 43.47 80 ASP A CA 1
ATOM 567 C C . ASP A 1 80 ? -8.086 1.526 -19.894 1.00 43.47 80 ASP A C 1
ATOM 569 O O . ASP A 1 80 ? -8.759 2.559 -19.858 1.00 43.47 80 ASP A O 1
ATOM 573 N N . THR A 1 81 ? -7.240 1.264 -20.896 1.00 41.44 81 THR A N 1
ATOM 574 C CA . THR A 1 81 ? -7.389 1.801 -22.267 1.00 41.44 81 THR A CA 1
ATOM 575 C C . THR A 1 81 ? -7.659 0.645 -23.200 1.00 41.44 81 THR A C 1
ATOM 577 O O . THR A 1 81 ? -6.948 -0.371 -23.021 1.00 41.44 81 THR A O 1
#

pLDDT: mean 94.66, std 10.24, range [41.44, 98.5]

Sequence (81 aa):
LFVCVHNAGRSQMAAAWLSHLAGDRIEVRSAGSAPADQVNPAAVMAMREAGIDITAETPKVLTIDAVKASDVCITMGCGDT